Protein AF-A0A2H0ISJ3-F1 (afdb_monomer_lite)

Foldseek 3Di:
DDDDDDDDPDPVRVVVVVVVCVVVVHDDDDDDPVRVVVVVVVVVVVVDDPPPDDDPVVVCVVVVND

Secondary structure (DSSP, 8-state):
--------SSHHHHHHHHHHHHHTT----PPPHHHHHHHHHHHHHHHS-TT----HHHHHHHTT--

pLDDT: mean 92.37, std 6.36, range [62.12, 97.94]

Radius of gyration: 19.88 Å; chains: 1; bounding box: 42×30×44 Å

Sequence (66 aa):
MSSIVVNPKNIEEFQFLTELLKKLNIEAKVLSDEQVEDLGLSFLMKEADKNDIVSKEEIMSKLGVK

Structure (mmCIF, N/CA/C/O backbone):
data_AF-A0A2H0ISJ3-F1
#
_entry.id   AF-A0A2H0ISJ3-F1
#
loop_
_atom_site.group_PDB
_atom_site.id
_atom_site.type_symbol
_atom_site.label_atom_id
_atom_site.label_alt_id
_atom_site.label_comp_id
_atom_site.label_asym_id
_atom_site.label_entity_id
_atom_site.label_seq_id
_atom_site.pdbx_PDB_ins_code
_atom_site.Cartn_x
_atom_site.Cartn_y
_atom_site.Cartn_z
_atom_site.occupancy
_atom_site.B_iso_or_equiv
_atom_site.auth_seq_id
_atom_site.auth_comp_id
_atom_site.auth_asym_id
_atom_site.auth_atom_id
_atom_site.pdbx_PDB_model_num
ATOM 1 N N . MET A 1 1 ? -6.192 -17.095 -2.820 1.00 65.62 1 MET A N 1
ATOM 2 C CA . MET A 1 1 ? -7.026 -16.202 -1.989 1.00 65.62 1 MET A CA 1
ATOM 3 C C . MET A 1 1 ? -7.005 -14.827 -2.637 1.00 65.62 1 MET A C 1
ATOM 5 O O . MET A 1 1 ? -5.939 -14.445 -3.106 1.00 65.62 1 MET A O 1
ATOM 9 N N . SER A 1 2 ? -8.136 -14.130 -2.717 1.00 82.31 2 SER A N 1
ATOM 10 C CA . SER A 1 2 ? -8.206 -12.776 -3.286 1.00 82.31 2 SER A CA 1
ATOM 11 C C . SER A 1 2 ? -8.091 -11.735 -2.176 1.00 82.31 2 SER A C 1
ATOM 13 O O . SER A 1 2 ? -8.590 -11.966 -1.077 1.00 82.31 2 SER A O 1
ATOM 15 N N . SER A 1 3 ? -7.446 -10.607 -2.463 1.00 86.44 3 SER A N 1
ATOM 16 C CA . SER A 1 3 ? -7.268 -9.507 -1.508 1.00 86.44 3 SER A CA 1
ATOM 17 C C . SER A 1 3 ? -8.197 -8.345 -1.842 1.00 86.44 3 SER A C 1
ATOM 19 O O . SER A 1 3 ? -8.512 -8.121 -3.011 1.00 86.44 3 SER A O 1
ATOM 21 N N . ILE A 1 4 ? -8.598 -7.590 -0.819 1.00 89.62 4 ILE A N 1
ATOM 22 C CA . ILE A 1 4 ? -9.329 -6.330 -0.962 1.00 89.62 4 ILE A CA 1
ATOM 23 C C . ILE A 1 4 ? -8.462 -5.179 -0.452 1.00 89.62 4 ILE A C 1
ATOM 25 O O . ILE A 1 4 ? -7.801 -5.306 0.577 1.00 89.62 4 ILE A O 1
ATOM 29 N N . VAL A 1 5 ? -8.468 -4.066 -1.181 1.00 91.38 5 VAL A N 1
ATOM 30 C CA . VAL A 1 5 ? -7.840 -2.806 -0.773 1.00 91.38 5 VAL A CA 1
ATOM 31 C C . VAL A 1 5 ? -8.957 -1.790 -0.604 1.00 91.38 5 VAL A C 1
ATOM 33 O O . VAL A 1 5 ? -9.785 -1.627 -1.498 1.00 91.38 5 VAL A O 1
ATOM 36 N N . VAL A 1 6 ? -8.998 -1.135 0.552 1.00 93.25 6 VAL A N 1
ATOM 37 C CA . VAL A 1 6 ? -10.017 -0.139 0.889 1.00 93.25 6 VAL A CA 1
ATOM 38 C C . VAL A 1 6 ? -9.305 1.180 1.138 1.00 93.25 6 VAL A C 1
ATOM 40 O O . VAL A 1 6 ? -8.435 1.242 2.002 1.00 93.25 6 VAL A O 1
ATOM 43 N N . ASN A 1 7 ? -9.661 2.214 0.374 1.00 93.06 7 ASN A N 1
ATOM 44 C CA . ASN A 1 7 ? -9.102 3.557 0.512 1.00 93.06 7 ASN A CA 1
ATOM 45 C C . ASN A 1 7 ? -10.202 4.528 0.983 1.00 93.06 7 ASN A C 1
ATOM 47 O O . ASN A 1 7 ? -11.040 4.920 0.165 1.00 93.06 7 ASN A O 1
ATOM 51 N N . PRO A 1 8 ? -10.262 4.864 2.284 1.00 94.94 8 PRO A N 1
ATOM 52 C CA . PRO A 1 8 ? -11.257 5.790 2.821 1.00 94.94 8 PRO A CA 1
ATOM 53 C C . PRO A 1 8 ? -11.054 7.207 2.278 1.00 94.94 8 PRO A C 1
ATOM 55 O O . PRO A 1 8 ? -9.926 7.658 2.105 1.00 94.94 8 PRO A O 1
ATOM 58 N N . LYS A 1 9 ? -12.142 7.940 2.031 1.00 95.56 9 LYS A N 1
ATOM 59 C CA . LYS A 1 9 ? -12.088 9.285 1.430 1.00 95.56 9 LYS A CA 1
ATOM 60 C C . LYS A 1 9 ? -11.680 10.368 2.424 1.00 95.56 9 LYS A C 1
ATOM 62 O O . LYS A 1 9 ? -11.247 11.443 2.016 1.00 95.56 9 LYS A O 1
ATOM 67 N N . ASN A 1 10 ? -11.895 10.118 3.712 1.00 97.38 10 ASN A N 1
ATOM 68 C CA . ASN A 1 10 ? -11.620 11.044 4.804 1.00 97.38 10 ASN A CA 1
ATOM 69 C C . ASN A 1 10 ? -11.365 10.291 6.119 1.00 97.38 10 ASN A C 1
ATOM 71 O O . ASN A 1 10 ? -11.446 9.060 6.193 1.00 97.38 10 ASN A O 1
ATOM 75 N N . ILE A 1 11 ? -11.030 11.054 7.160 1.00 96.69 11 ILE A N 1
ATOM 76 C CA . ILE A 1 11 ? -10.668 10.506 8.465 1.00 96.69 11 ILE A CA 1
ATOM 77 C C . ILE A 1 11 ? -11.868 9.875 9.181 1.00 96.69 11 ILE A C 1
ATOM 79 O O . ILE A 1 11 ? -11.702 8.871 9.873 1.00 96.69 11 ILE A O 1
ATOM 83 N N . GLU A 1 12 ? -13.075 10.405 8.978 1.00 97.94 12 GLU A N 1
ATOM 84 C CA . GLU A 1 12 ? -14.305 9.876 9.566 1.00 97.94 12 GLU A CA 1
ATOM 85 C C . GLU A 1 12 ? -14.627 8.480 9.014 1.00 97.94 12 GLU A C 1
ATOM 87 O O . GLU A 1 12 ? -14.923 7.554 9.771 1.00 97.94 12 GLU A O 1
ATOM 92 N N . GLU A 1 13 ? -14.511 8.299 7.696 1.00 97.75 13 GLU A N 1
ATOM 93 C CA . GLU A 1 13 ? -14.702 7.011 7.028 1.00 97.75 13 GLU A CA 1
ATOM 94 C C . GLU A 1 13 ? -13.623 6.005 7.448 1.00 97.75 13 GLU A C 1
ATOM 96 O O . GLU A 1 13 ? -13.936 4.846 7.725 1.00 97.75 13 GLU A O 1
ATOM 101 N N . PHE A 1 14 ? -12.366 6.446 7.570 1.00 96.75 14 PHE A N 1
ATOM 102 C CA . PHE A 1 14 ? -11.271 5.602 8.056 1.00 96.75 14 PHE A CA 1
ATOM 103 C C . PHE A 1 14 ? -11.546 5.064 9.468 1.00 96.75 14 PHE A C 1
ATOM 105 O O . PHE A 1 14 ? -11.401 3.862 9.718 1.00 96.75 14 PHE A O 1
ATOM 112 N N . GLN A 1 15 ? -11.977 5.934 10.386 1.00 97.31 15 GLN A N 1
ATOM 113 C CA . GLN A 1 15 ? -12.310 5.551 11.759 1.00 97.31 15 GLN A CA 1
ATOM 114 C C . GLN A 1 15 ? -13.488 4.573 11.792 1.00 97.31 15 GLN A C 1
ATOM 116 O O . GLN A 1 15 ? -13.383 3.506 12.401 1.00 97.31 15 GLN A O 1
ATOM 121 N N . PHE A 1 16 ? -14.570 4.889 11.074 1.00 97.50 16 PHE A N 1
ATOM 122 C CA . PHE A 1 16 ? -15.751 4.033 10.990 1.00 97.50 16 PHE A CA 1
ATOM 123 C C . PHE A 1 16 ? -15.418 2.627 10.471 1.00 97.50 16 PHE A C 1
ATOM 125 O O . PHE A 1 16 ? -15.805 1.628 11.083 1.00 97.50 16 PHE A O 1
ATOM 132 N N . LEU A 1 17 ? -14.669 2.531 9.368 1.00 96.88 17 LEU A N 1
ATOM 133 C CA . LEU A 1 17 ? -14.292 1.248 8.772 1.00 96.88 17 LEU A CA 1
ATOM 134 C C . LEU A 1 17 ? -13.384 0.436 9.696 1.00 96.88 17 LEU A C 1
ATOM 136 O O . LEU A 1 17 ? -13.578 -0.770 9.843 1.00 96.88 17 LEU A O 1
ATOM 140 N N . THR A 1 18 ? -12.434 1.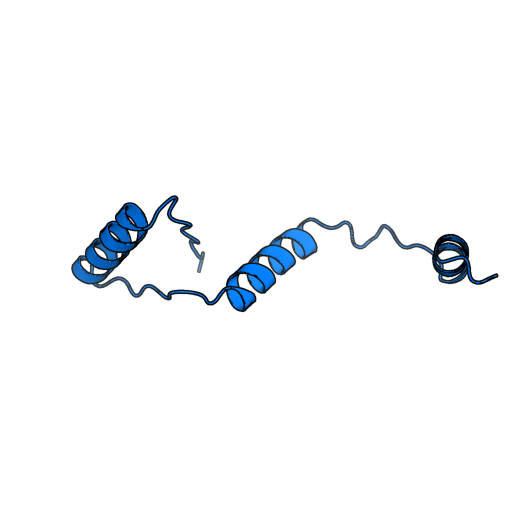090 10.363 1.00 95.12 18 THR A N 1
ATOM 141 C CA . THR A 1 18 ? -11.536 0.431 11.320 1.00 95.12 18 THR A CA 1
ATOM 142 C C . THR A 1 18 ? -12.320 -0.176 12.485 1.00 95.12 18 THR A C 1
ATOM 144 O O . THR A 1 18 ? -12.108 -1.336 12.849 1.00 95.12 18 THR A O 1
ATOM 147 N N . GLU A 1 19 ? -13.267 0.573 13.055 1.00 96.56 19 GLU A N 1
ATOM 148 C CA . GLU A 1 19 ? -14.121 0.075 14.135 1.00 96.56 19 GLU A CA 1
ATOM 149 C C . GLU A 1 19 ? -15.049 -1.053 13.681 1.00 96.56 19 GLU A C 1
ATOM 151 O O . GLU A 1 19 ? -15.233 -2.032 14.411 1.00 96.56 19 GLU A O 1
ATOM 156 N N . LEU A 1 20 ? -15.616 -0.942 12.477 1.00 97.12 20 LEU A N 1
ATOM 157 C CA . LEU A 1 20 ? -16.475 -1.969 11.900 1.00 97.12 20 LEU A CA 1
ATOM 158 C C . LEU A 1 20 ? -15.714 -3.285 11.710 1.00 97.12 20 LEU A C 1
ATOM 160 O O . LEU A 1 20 ? -16.165 -4.322 12.195 1.00 97.12 20 LEU A O 1
ATOM 164 N N . LEU A 1 21 ? -14.548 -3.248 11.060 1.00 96.25 21 LEU A N 1
ATOM 165 C CA . LEU A 1 21 ? -13.733 -4.442 10.814 1.00 96.25 21 LEU A CA 1
ATOM 166 C C . LEU A 1 21 ? -13.302 -5.100 12.130 1.00 96.25 21 LEU A C 1
ATOM 168 O O . LEU A 1 21 ? -13.415 -6.318 12.275 1.00 96.25 21 LEU A O 1
ATOM 172 N N . LYS A 1 22 ? -12.944 -4.293 13.138 1.00 95.94 22 LYS A N 1
ATOM 173 C CA . LYS A 1 22 ? -12.652 -4.780 14.492 1.00 95.94 22 LYS A CA 1
ATOM 174 C C . LYS A 1 22 ? -13.853 -5.487 15.133 1.00 95.94 22 LYS A C 1
ATOM 176 O O . LYS A 1 22 ? -13.679 -6.552 15.719 1.00 95.94 22 LYS A O 1
ATOM 181 N N . LYS A 1 23 ? -15.071 -4.937 15.021 1.00 97.69 23 LYS A N 1
ATOM 182 C CA . LYS A 1 23 ? -16.304 -5.570 15.544 1.00 97.69 23 LYS A CA 1
ATOM 183 C C . LYS A 1 23 ? -16.642 -6.878 14.829 1.00 97.69 23 LYS A C 1
ATOM 185 O O . LYS A 1 23 ? -17.186 -7.782 15.455 1.00 97.69 23 LYS A O 1
ATOM 190 N N . LEU A 1 24 ? -16.316 -6.975 13.542 1.00 97.75 24 LEU A N 1
ATOM 191 C CA . LEU A 1 24 ? -16.498 -8.184 12.736 1.00 97.75 24 LEU A CA 1
ATOM 192 C C . LEU A 1 24 ? -15.381 -9.218 12.937 1.00 97.75 24 LEU A C 1
ATOM 194 O O . LEU A 1 24 ? -15.431 -10.282 12.326 1.00 97.75 24 LEU A O 1
ATOM 198 N N . ASN A 1 25 ? -14.391 -8.922 13.787 1.00 96.44 25 ASN A N 1
ATOM 199 C CA . ASN A 1 25 ? -13.204 -9.749 13.988 1.00 96.44 25 ASN A CA 1
ATOM 200 C C . ASN A 1 25 ? -12.450 -10.032 12.671 1.00 96.44 25 ASN A C 1
ATOM 202 O O . ASN A 1 25 ? -11.925 -11.125 12.462 1.00 96.44 25 ASN A O 1
ATOM 206 N N . ILE A 1 26 ? -12.429 -9.043 11.772 1.00 95.25 26 ILE A N 1
ATOM 207 C CA . ILE A 1 26 ? -11.668 -9.067 10.523 1.00 95.25 26 ILE A CA 1
ATOM 208 C C . ILE A 1 26 ? -10.372 -8.296 10.757 1.00 95.25 26 ILE A C 1
ATOM 210 O O . ILE A 1 26 ? -10.394 -7.135 11.168 1.00 95.25 26 ILE A O 1
ATOM 214 N N . GLU A 1 27 ? -9.239 -8.936 10.485 1.00 91.25 27 GLU A N 1
ATOM 215 C CA . GLU A 1 27 ? -7.936 -8.286 10.579 1.00 91.25 27 GLU A CA 1
ATOM 216 C C . GLU A 1 27 ? -7.785 -7.235 9.472 1.00 91.25 27 GLU A C 1
ATOM 218 O O . GLU A 1 27 ? -7.926 -7.529 8.284 1.00 91.25 27 GLU A O 1
ATOM 223 N N . ALA A 1 28 ? -7.497 -6.000 9.877 1.00 92.25 28 ALA A N 1
ATOM 224 C CA . ALA A 1 28 ? -7.240 -4.884 8.983 1.00 92.25 28 ALA A CA 1
ATOM 225 C C . ALA A 1 28 ? -5.833 -4.347 9.243 1.00 92.25 28 ALA A C 1
ATOM 227 O O . ALA A 1 28 ? -5.460 -4.086 10.388 1.00 92.25 28 ALA A O 1
ATOM 228 N N . LYS A 1 29 ? -5.061 -4.157 8.172 1.00 92.69 29 LYS A N 1
ATOM 229 C CA . LYS A 1 29 ? -3.728 -3.558 8.234 1.00 92.69 29 LYS A CA 1
ATOM 230 C C . LYS A 1 29 ? -3.790 -2.131 7.704 1.00 92.69 29 LYS A C 1
ATOM 232 O O . LYS A 1 29 ? -4.205 -1.917 6.569 1.00 92.69 29 LYS A O 1
ATOM 237 N N . VAL A 1 30 ? -3.338 -1.176 8.512 1.00 93.56 30 VAL A N 1
ATOM 238 C CA . VAL A 1 30 ? -3.082 0.195 8.056 1.00 93.56 30 VAL A CA 1
ATOM 239 C C . VAL A 1 30 ? -1.724 0.209 7.364 1.00 93.56 30 VAL 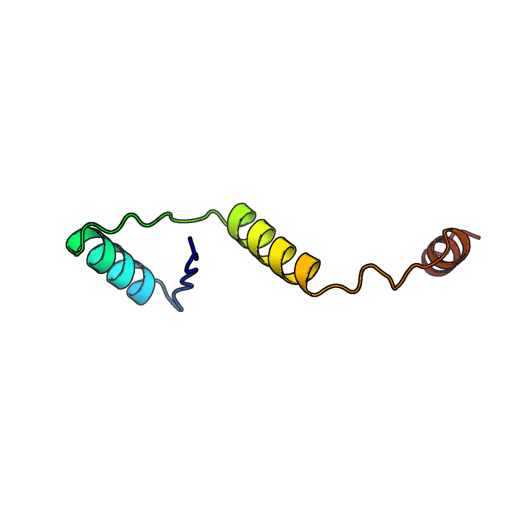A C 1
ATOM 241 O O . VAL A 1 30 ? -0.747 -0.308 7.911 1.00 93.56 30 VAL A O 1
ATOM 244 N N . LEU A 1 31 ? -1.682 0.743 6.148 1.00 93.88 31 LEU A N 1
ATOM 245 C CA . LEU A 1 31 ? -0.466 0.836 5.347 1.00 93.88 31 LEU A CA 1
ATOM 246 C C . LEU A 1 31 ? 0.210 2.190 5.573 1.00 93.88 31 LEU A C 1
ATOM 248 O O . LEU A 1 31 ? -0.477 3.190 5.771 1.00 93.88 31 LEU A O 1
ATOM 252 N N . SER A 1 32 ? 1.543 2.214 5.548 1.00 95.88 32 SER A N 1
ATOM 253 C CA . SER A 1 32 ? 2.297 3.468 5.435 1.00 95.88 32 SER A CA 1
ATOM 254 C C . SER A 1 32 ? 2.202 4.036 4.019 1.00 95.88 32 SER A C 1
ATOM 256 O O . SER A 1 32 ? 1.887 3.303 3.081 1.00 95.88 32 SER A O 1
ATOM 258 N N . ASP A 1 33 ? 2.545 5.312 3.853 1.00 94.94 33 ASP A N 1
ATOM 259 C CA . ASP A 1 33 ? 2.567 5.966 2.539 1.00 94.94 33 ASP A CA 1
ATOM 260 C C . ASP A 1 33 ? 3.456 5.200 1.541 1.00 94.94 33 ASP A C 1
ATOM 262 O O . ASP A 1 33 ? 3.009 4.881 0.443 1.00 94.94 33 ASP A O 1
ATOM 266 N N . GLU A 1 34 ? 4.652 4.771 1.964 1.00 97.06 34 GLU A N 1
ATOM 267 C CA . GLU A 1 34 ? 5.552 3.930 1.153 1.00 97.06 34 GLU A CA 1
ATOM 268 C C . GLU A 1 34 ? 4.886 2.613 0.710 1.00 97.06 34 GLU A C 1
ATOM 270 O O . GLU A 1 34 ? 4.986 2.206 -0.442 1.00 97.06 34 GLU A O 1
ATOM 275 N N . GLN A 1 35 ? 4.144 1.948 1.604 1.00 96.44 35 GLN A N 1
ATOM 276 C CA . GLN A 1 35 ? 3.445 0.702 1.268 1.00 96.44 35 GLN A CA 1
ATOM 277 C C . GLN A 1 35 ? 2.287 0.928 0.288 1.00 96.44 35 GLN A C 1
ATOM 279 O O . GLN A 1 35 ? 1.960 0.034 -0.497 1.00 96.44 35 GLN A O 1
ATOM 284 N N . VAL A 1 36 ? 1.644 2.096 0.345 1.00 94.81 36 VAL A N 1
ATOM 285 C CA . VAL A 1 36 ? 0.610 2.494 -0.616 1.00 94.81 36 VAL A CA 1
ATOM 286 C C . VAL A 1 36 ? 1.235 2.767 -1.984 1.00 94.81 36 VAL A C 1
ATOM 288 O O . VAL A 1 36 ? 0.698 2.301 -2.992 1.00 94.81 36 VAL A O 1
ATOM 291 N N . GLU A 1 37 ? 2.377 3.456 -2.031 1.00 95.62 37 GLU A N 1
ATOM 292 C CA . GLU A 1 37 ? 3.132 3.694 -3.266 1.00 95.62 37 GLU A CA 1
ATOM 293 C C . GLU A 1 37 ? 3.586 2.383 -3.917 1.00 95.62 37 GLU A C 1
ATOM 295 O O . GLU A 1 37 ? 3.319 2.167 -5.100 1.00 95.62 37 GLU A O 1
ATOM 300 N N . ASP A 1 38 ? 4.178 1.470 -3.142 1.00 96.50 38 ASP A N 1
ATOM 301 C CA . ASP A 1 38 ? 4.610 0.150 -3.616 1.00 96.50 38 ASP A CA 1
ATOM 302 C C . ASP A 1 38 ? 3.448 -0.655 -4.216 1.00 96.50 38 ASP A C 1
ATOM 304 O O . ASP A 1 38 ? 3.579 -1.309 -5.258 1.00 96.50 38 ASP A O 1
ATOM 308 N N . LEU A 1 39 ? 2.279 -0.601 -3.574 1.00 94.25 39 LEU A N 1
ATOM 309 C CA . LEU A 1 39 ? 1.074 -1.257 -4.067 1.00 94.25 39 LEU A CA 1
ATOM 310 C C . LEU A 1 39 ? 0.593 -0.622 -5.382 1.00 94.25 39 LEU A C 1
ATOM 312 O O . LEU A 1 39 ? 0.255 -1.345 -6.323 1.00 94.25 39 LEU A O 1
ATOM 316 N N . GLY A 1 40 ? 0.602 0.711 -5.464 1.00 93.44 40 GLY A N 1
ATOM 317 C CA . GLY A 1 40 ? 0.293 1.459 -6.683 1.00 93.44 40 GLY A CA 1
ATOM 318 C C . GLY A 1 40 ? 1.226 1.090 -7.838 1.00 93.44 40 GLY A C 1
ATOM 319 O O . GLY A 1 40 ? 0.761 0.744 -8.926 1.00 93.44 40 GLY A O 1
ATOM 320 N N . LEU A 1 41 ? 2.536 1.062 -7.584 1.00 95.31 41 LEU A N 1
ATOM 321 C CA . LEU A 1 41 ? 3.542 0.636 -8.554 1.00 95.31 41 LEU A CA 1
ATOM 322 C C . LEU A 1 41 ? 3.303 -0.806 -9.011 1.00 95.31 41 LEU A C 1
ATOM 324 O O . LEU A 1 41 ? 3.380 -1.094 -10.204 1.00 95.31 41 LEU A O 1
ATOM 328 N N . SER A 1 42 ? 2.950 -1.711 -8.095 1.00 93.44 42 SER A N 1
ATOM 329 C CA . SER A 1 42 ? 2.629 -3.100 -8.438 1.00 93.44 42 SER A CA 1
ATOM 330 C C . SER A 1 42 ? 1.468 -3.208 -9.431 1.00 93.44 42 SER A C 1
ATOM 332 O O . SER A 1 42 ? 1.518 -4.043 -10.338 1.00 93.44 42 SER A O 1
ATOM 334 N N . PHE A 1 43 ? 0.435 -2.369 -9.295 1.00 92.44 43 PHE A N 1
ATOM 335 C CA . PHE A 1 43 ? -0.665 -2.317 -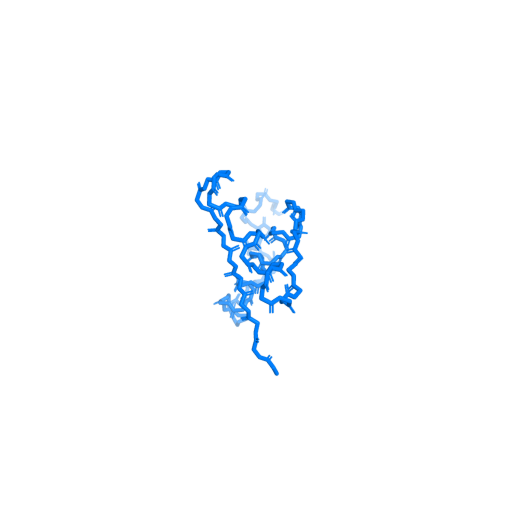10.261 1.00 92.44 43 PHE A CA 1
ATOM 336 C C . PHE A 1 43 ? -0.195 -1.798 -11.621 1.00 92.44 43 PHE A C 1
ATOM 338 O O . PHE A 1 43 ? -0.414 -2.473 -12.625 1.00 92.44 43 PHE A O 1
ATOM 345 N N . LEU A 1 44 ? 0.547 -0.688 -11.649 1.00 94.12 44 LEU A N 1
ATOM 346 C CA . LEU A 1 44 ? 1.097 -0.132 -12.890 1.00 94.12 44 LEU A CA 1
ATOM 347 C C . LEU A 1 44 ? 1.996 -1.137 -13.621 1.00 94.12 44 LEU A C 1
ATOM 349 O O . LEU A 1 44 ? 1.889 -1.313 -14.829 1.00 94.12 44 LEU A O 1
ATOM 353 N N . MET A 1 45 ? 2.840 -1.869 -12.893 1.00 92.62 45 MET A N 1
ATOM 354 C CA . MET A 1 45 ? 3.721 -2.892 -13.466 1.00 92.62 45 MET A CA 1
ATOM 355 C C . MET A 1 45 ? 2.980 -4.114 -14.023 1.00 92.62 45 MET A C 1
ATOM 357 O O . MET A 1 45 ? 3.550 -4.860 -14.827 1.00 92.62 45 MET A O 1
ATOM 361 N N . LYS A 1 46 ? 1.751 -4.377 -13.564 1.00 90.56 46 LYS A N 1
ATOM 362 C CA . LYS A 1 46 ? 0.893 -5.424 -14.136 1.00 90.56 46 LYS A CA 1
ATOM 363 C C . LYS A 1 46 ? 0.230 -4.968 -15.429 1.00 90.56 46 LYS A C 1
ATOM 365 O O . LYS A 1 46 ? 0.014 -5.805 -16.298 1.00 90.56 46 LYS A O 1
ATOM 370 N N . GLU A 1 47 ? -0.090 -3.684 -15.531 1.00 92.31 47 GLU A N 1
ATOM 371 C CA . GLU A 1 47 ? -0.733 -3.087 -16.705 1.00 92.31 47 GLU A CA 1
ATOM 372 C C . GLU A 1 47 ? 0.270 -2.685 -17.793 1.00 92.31 47 GLU A C 1
ATOM 374 O O . GLU A 1 47 ? -0.091 -2.631 -18.966 1.00 92.31 47 GLU A O 1
ATOM 379 N N . ALA A 1 48 ? 1.528 -2.429 -17.423 1.00 91.00 48 ALA A N 1
ATOM 380 C CA . ALA A 1 48 ? 2.584 -2.048 -18.351 1.00 91.00 48 ALA A CA 1
ATOM 381 C C . ALA A 1 48 ? 2.853 -3.136 -19.405 1.00 91.00 48 ALA A C 1
ATOM 383 O O . ALA A 1 48 ? 3.042 -4.312 -19.070 1.00 91.00 48 ALA A O 1
ATOM 384 N N . ASP A 1 49 ? 2.947 -2.729 -20.676 1.00 90.00 49 ASP A N 1
ATOM 385 C CA . ASP A 1 49 ? 3.395 -3.611 -21.751 1.00 90.00 49 ASP A CA 1
ATOM 386 C C . ASP A 1 49 ? 4.899 -3.870 -21.613 1.00 90.00 49 ASP A C 1
ATOM 388 O O . ASP A 1 49 ? 5.731 -2.980 -21.766 1.00 90.00 49 ASP A O 1
ATOM 392 N N . LYS A 1 50 ? 5.250 -5.119 -21.306 1.00 87.06 50 LYS A N 1
ATOM 393 C CA . LYS A 1 50 ? 6.643 -5.547 -21.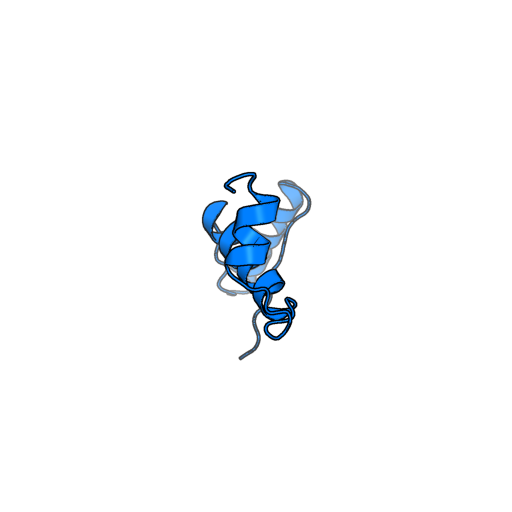114 1.00 87.06 50 LYS A CA 1
ATOM 394 C C . LYS A 1 50 ? 7.351 -5.887 -22.425 1.00 87.06 50 LYS A C 1
ATOM 396 O O . LYS A 1 50 ? 8.534 -6.218 -22.391 1.00 87.06 50 LYS A O 1
ATOM 401 N N . ASN A 1 51 ? 6.637 -5.849 -23.548 1.00 89.19 51 ASN A N 1
ATOM 402 C CA . ASN A 1 51 ? 7.185 -6.133 -24.871 1.00 89.19 51 ASN A CA 1
ATOM 403 C C . ASN A 1 51 ? 7.535 -4.863 -25.651 1.00 89.19 51 ASN A C 1
ATOM 405 O O . ASN A 1 51 ? 8.210 -4.963 -26.676 1.00 89.19 51 ASN A O 1
ATOM 409 N N . ASP A 1 52 ? 7.122 -3.690 -25.166 1.00 87.75 52 ASP A N 1
ATOM 410 C CA . ASP A 1 52 ? 7.542 -2.399 -25.709 1.00 87.75 52 ASP A CA 1
ATOM 411 C C . ASP A 1 52 ? 8.983 -2.095 -25.269 1.00 87.75 52 ASP A C 1
ATOM 413 O O . ASP A 1 52 ? 9.254 -1.435 -24.264 1.00 87.75 52 ASP A O 1
ATOM 417 N N . ILE A 1 53 ? 9.930 -2.708 -25.981 1.00 89.75 53 ILE A N 1
ATOM 418 C CA . ILE A 1 53 ? 11.358 -2.657 -25.681 1.00 89.75 53 ILE A CA 1
ATOM 419 C C . ILE A 1 53 ? 12.021 -1.657 -26.626 1.00 89.75 53 ILE A C 1
ATOM 421 O O . ILE A 1 53 ? 11.980 -1.812 -27.845 1.00 89.75 53 ILE A O 1
ATOM 425 N N . VAL A 1 54 ? 12.716 -0.681 -26.048 1.00 90.31 54 VAL A N 1
ATOM 426 C CA . VAL A 1 54 ? 13.539 0.296 -26.776 1.00 90.31 54 VAL A CA 1
ATOM 427 C C . VAL A 1 54 ? 15.028 0.013 -26.582 1.00 90.31 54 VAL A C 1
ATOM 429 O O . VAL A 1 54 ? 15.443 -0.551 -25.564 1.00 90.31 54 VAL A O 1
ATOM 432 N N . SER A 1 55 ? 15.856 0.396 -27.557 1.00 93.12 55 SER A N 1
ATOM 433 C CA . SER A 1 55 ? 17.304 0.193 -27.464 1.00 93.12 55 SER A CA 1
ATOM 434 C C . SER A 1 55 ? 17.954 1.194 -26.505 1.00 93.12 55 SER A C 1
ATOM 436 O O . SER A 1 55 ? 17.431 2.280 -26.236 1.00 93.12 55 SER A O 1
ATOM 438 N N . LYS A 1 56 ? 19.144 0.852 -26.002 1.00 92.12 56 LYS A N 1
ATOM 439 C CA . LYS A 1 56 ? 19.926 1.764 -25.159 1.00 92.12 56 LYS A CA 1
ATOM 440 C C . LYS A 1 56 ? 20.234 3.065 -25.898 1.00 92.12 56 LYS A C 1
ATOM 442 O O . LYS A 1 56 ? 20.157 4.131 -25.300 1.00 92.12 56 LYS A O 1
ATOM 447 N N . GLU A 1 57 ? 20.576 2.980 -27.177 1.00 93.38 57 GLU A N 1
ATOM 448 C CA . GLU A 1 57 ? 20.888 4.132 -28.025 1.00 93.38 57 GLU A CA 1
ATOM 449 C C . GLU A 1 57 ? 19.686 5.078 -28.115 1.00 93.38 57 GLU A C 1
ATOM 451 O O . GLU A 1 57 ? 19.844 6.288 -27.955 1.00 93.38 57 GLU A O 1
ATOM 456 N N . GLU A 1 58 ? 18.476 4.531 -28.281 1.00 92.56 58 GLU A N 1
ATOM 457 C CA . GLU A 1 58 ? 17.248 5.326 -28.277 1.00 92.56 58 GLU A CA 1
ATOM 458 C C . GLU A 1 58 ? 17.045 6.036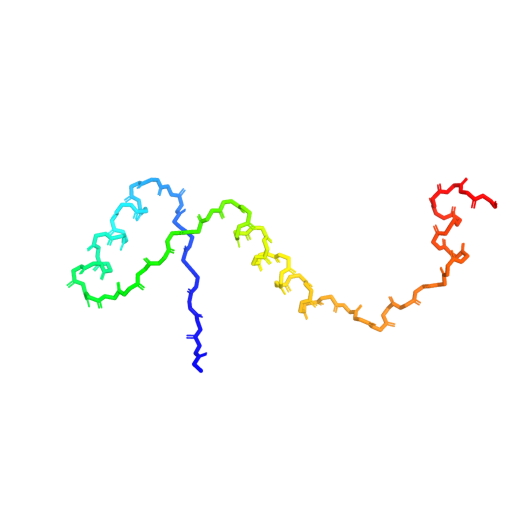 -26.929 1.00 92.56 58 GLU A C 1
ATOM 460 O O . GLU A 1 58 ? 16.795 7.244 -26.900 1.00 92.56 58 GLU A O 1
ATOM 465 N N . ILE A 1 59 ? 17.217 5.328 -25.808 1.00 91.50 59 ILE A N 1
ATOM 466 C CA . ILE A 1 59 ? 17.105 5.915 -24.462 1.00 91.50 59 ILE A CA 1
ATOM 467 C C . ILE A 1 59 ? 18.122 7.047 -24.274 1.00 91.50 59 ILE A C 1
ATOM 469 O O . ILE A 1 59 ? 17.759 8.145 -23.853 1.00 91.50 59 ILE A O 1
ATOM 473 N N . MET A 1 60 ? 19.392 6.801 -24.604 1.00 94.06 60 MET A N 1
ATOM 474 C CA . MET A 1 60 ? 20.469 7.779 -24.425 1.00 94.06 60 MET A CA 1
ATOM 475 C C . MET A 1 60 ? 20.242 9.029 -25.281 1.00 94.06 60 MET A C 1
ATOM 477 O O . MET A 1 60 ? 20.447 10.144 -24.797 1.00 94.06 60 MET A O 1
ATOM 481 N N . SER A 1 61 ? 19.701 8.861 -26.494 1.00 93.75 61 SER A N 1
ATOM 482 C CA . SER A 1 61 ? 19.331 9.987 -27.354 1.00 93.75 61 SER A CA 1
ATOM 483 C C . SER A 1 61 ? 18.254 10.888 -26.725 1.00 93.75 61 SER A C 1
ATOM 485 O O . SER A 1 61 ? 18.377 12.112 -26.781 1.00 93.75 61 SER A O 1
ATOM 487 N N . LYS A 1 62 ? 17.246 10.308 -26.048 1.00 92.12 62 LYS A N 1
ATOM 488 C CA . LYS A 1 62 ? 16.194 11.051 -25.324 1.00 92.12 62 LYS A CA 1
ATOM 489 C C . LYS A 1 62 ? 16.721 11.754 -24.072 1.00 92.12 62 LYS A C 1
ATOM 491 O O . LYS A 1 62 ? 16.231 12.824 -23.726 1.00 92.12 62 LYS A O 1
ATOM 496 N N . LEU A 1 63 ? 17.729 11.181 -23.414 1.00 92.56 63 LEU A N 1
ATOM 497 C CA . LEU A 1 63 ? 18.387 11.774 -22.243 1.00 92.56 63 LEU A CA 1
ATOM 498 C C . LEU A 1 63 ? 19.399 12.879 -22.605 1.00 92.56 63 LEU A C 1
ATOM 500 O O . LEU A 1 63 ? 19.996 13.475 -21.712 1.00 92.56 63 LEU A O 1
ATOM 504 N N . GLY A 1 64 ? 19.594 13.172 -23.895 1.00 87.25 64 GLY A N 1
ATOM 505 C CA 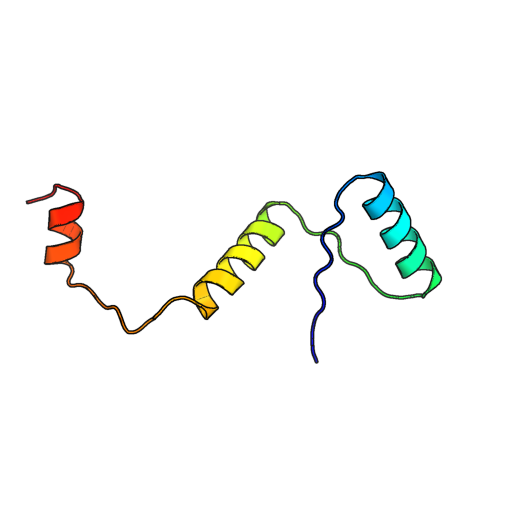. GLY A 1 64 ? 20.491 14.232 -24.362 1.00 87.25 64 GLY A CA 1
ATOM 506 C C . GLY A 1 64 ? 21.980 13.885 -24.274 1.00 87.25 64 GLY A C 1
ATOM 507 O O . GLY A 1 64 ? 22.825 14.762 -24.460 1.00 87.25 64 GLY A O 1
ATOM 508 N N . VAL A 1 65 ? 22.313 12.619 -24.017 1.00 75.25 65 VAL A N 1
ATOM 509 C CA . VAL A 1 65 ? 23.689 12.118 -24.024 1.00 75.25 65 VAL A CA 1
ATOM 510 C C . VAL A 1 65 ? 23.941 11.518 -25.409 1.00 75.25 65 VAL A C 1
ATOM 512 O O . VAL A 1 65 ? 23.414 10.453 -25.721 1.00 75.25 65 VAL A O 1
ATOM 515 N N . LYS A 1 66 ? 24.673 12.249 -26.261 1.00 62.12 66 LYS A N 1
ATOM 516 C CA . LYS A 1 66 ? 25.075 11.785 -27.601 1.00 62.12 66 LYS A CA 1
ATOM 517 C C . LYS A 1 66 ? 26.078 10.641 -27.532 1.00 62.12 66 LYS A C 1
ATOM 519 O O . LYS A 1 66 ? 27.006 10.736 -26.699 1.00 62.12 66 LYS A O 1
#